Protein AF-A0A7S2SME9-F1 (afdb_monomer)

Structure (mmCIF, N/CA/C/O backbone):
data_AF-A0A7S2SME9-F1
#
_entry.id   AF-A0A7S2SME9-F1
#
loop_
_atom_site.group_PDB
_atom_site.id
_atom_site.type_symbol
_atom_site.label_atom_id
_atom_site.label_alt_id
_atom_site.label_comp_id
_atom_site.label_asym_id
_atom_site.label_entity_id
_atom_site.label_seq_id
_atom_site.pdbx_PDB_ins_code
_atom_site.Cartn_x
_atom_site.Cartn_y
_atom_site.Cartn_z
_atom_site.occupancy
_atom_site.B_iso_or_equiv
_atom_site.auth_seq_id
_atom_site.auth_comp_id
_atom_site.auth_asym_id
_atom_site.auth_atom_id
_atom_site.pdbx_PDB_model_num
ATOM 1 N N . PRO A 1 1 ? -8.818 36.145 42.572 1.00 60.06 1 PRO A N 1
ATOM 2 C CA . PRO A 1 1 ? -9.208 37.009 41.433 1.00 60.06 1 PRO A CA 1
ATOM 3 C C . PRO A 1 1 ? -10.126 36.235 40.491 1.00 60.06 1 PRO A C 1
ATOM 5 O O . PRO A 1 1 ? -9.734 35.206 39.950 1.00 60.06 1 PRO A O 1
ATOM 8 N N . SER A 1 2 ? -11.370 36.688 40.452 1.00 51.72 2 SER A N 1
ATOM 9 C CA . SER A 1 2 ? -12.542 36.055 39.857 1.00 51.72 2 SER A CA 1
ATOM 10 C C . SER A 1 2 ? -12.647 36.289 38.336 1.00 51.72 2 SER A C 1
ATOM 12 O O . SER A 1 2 ? -12.095 37.267 37.843 1.00 51.72 2 SER A O 1
ATOM 14 N N . GLU A 1 3 ? -13.345 35.354 37.671 1.00 61.12 3 GLU A N 1
ATOM 15 C CA . GLU A 1 3 ? -14.032 35.290 36.346 1.00 61.12 3 GLU A CA 1
ATOM 16 C C . GLU A 1 3 ? -14.297 36.601 35.553 1.00 61.12 3 GLU A C 1
ATOM 18 O O . GLU A 1 3 ? -14.315 37.654 36.189 1.00 61.12 3 GLU A O 1
ATOM 23 N N . PRO A 1 4 ? -14.578 36.605 34.209 1.00 70.94 4 PRO A N 1
ATOM 24 C CA . PRO A 1 4 ? -15.478 35.689 33.452 1.00 70.94 4 PRO A CA 1
ATOM 25 C C . PRO A 1 4 ? -15.004 35.252 32.035 1.00 70.94 4 PRO A C 1
ATOM 27 O O . PRO A 1 4 ? -14.120 35.847 31.433 1.00 70.94 4 PRO A O 1
ATOM 30 N N . SER A 1 5 ? -15.436 34.095 31.515 1.00 64.50 5 SER A N 1
ATOM 31 C CA . SER A 1 5 ? -16.689 33.825 30.770 1.00 64.50 5 SER A CA 1
ATOM 32 C C . SER A 1 5 ? -16.914 34.714 29.539 1.00 64.50 5 SER A C 1
ATOM 34 O O . SER A 1 5 ? -17.205 35.901 29.656 1.00 64.50 5 SER A O 1
ATOM 36 N N . SER A 1 6 ? -16.842 34.109 28.348 1.00 68.12 6 SER A N 1
ATOM 37 C CA . SER A 1 6 ? -17.575 34.546 27.153 1.00 68.12 6 SER A CA 1
ATOM 38 C C . SER A 1 6 ? -17.711 33.388 26.164 1.00 68.12 6 SER A C 1
ATOM 40 O O . SER A 1 6 ? -16.749 32.943 25.541 1.00 68.12 6 SER A O 1
ATOM 42 N N . ALA A 1 7 ? -18.943 32.899 26.062 1.00 63.81 7 ALA A N 1
ATOM 43 C CA . ALA A 1 7 ? -19.436 32.032 25.008 1.00 63.81 7 ALA A CA 1
ATOM 44 C C . ALA A 1 7 ? -19.847 32.875 23.792 1.00 63.81 7 ALA A C 1
ATOM 46 O O . ALA A 1 7 ? -20.418 33.950 23.963 1.00 63.81 7 ALA A O 1
ATOM 47 N N . ALA A 1 8 ? -19.658 32.356 22.579 1.00 67.69 8 ALA A N 1
ATOM 48 C CA . ALA A 1 8 ? -20.476 32.744 21.434 1.00 67.69 8 ALA A CA 1
ATOM 49 C C . ALA A 1 8 ? -20.526 31.607 20.407 1.00 67.69 8 ALA A C 1
ATOM 51 O O . ALA A 1 8 ? -19.587 31.345 19.661 1.00 67.69 8 ALA A O 1
ATOM 52 N N . THR A 1 9 ? -21.669 30.932 20.422 1.00 55.66 9 THR A N 1
ATOM 53 C CA . THR A 1 9 ? -22.196 30.037 19.396 1.00 55.66 9 THR A CA 1
ATOM 54 C C . THR A 1 9 ? -22.619 30.850 18.176 1.00 55.66 9 THR A C 1
ATOM 56 O O . THR A 1 9 ? -23.430 31.761 18.319 1.00 55.66 9 THR A O 1
ATOM 59 N N . THR A 1 10 ? -22.213 30.447 16.972 1.00 66.94 10 THR A N 1
ATOM 60 C CA . THR A 1 10 ? -22.974 30.747 15.751 1.00 66.94 10 THR A CA 1
ATOM 61 C C . THR A 1 10 ? -23.110 29.504 14.883 1.00 66.94 10 THR A C 1
ATOM 63 O O . THR A 1 10 ? -22.157 28.824 14.517 1.00 66.94 10 THR A O 1
ATOM 66 N N . ARG A 1 11 ? -24.380 29.206 14.627 1.00 59.88 11 ARG A N 1
ATOM 67 C CA . ARG A 1 11 ? -24.963 28.091 13.895 1.00 59.88 11 ARG A CA 1
ATOM 68 C C . ARG A 1 11 ? -25.364 28.631 12.525 1.00 59.88 11 ARG A C 1
ATOM 70 O O . ARG A 1 11 ? -26.135 29.582 12.506 1.00 59.88 11 ARG A O 1
ATOM 77 N N . SER A 1 12 ? -24.936 27.993 11.436 1.00 62.09 12 SER A N 1
ATOM 78 C CA . SER A 1 12 ? -25.562 28.147 10.115 1.00 62.09 12 SER A CA 1
ATOM 79 C C . SER A 1 12 ? -25.507 26.829 9.333 1.00 62.09 12 SER A C 1
ATOM 81 O O . SER A 1 12 ? -24.445 26.281 9.067 1.00 62.09 12 SER A O 1
ATOM 83 N N . THR A 1 13 ? -26.700 26.352 8.999 1.00 59.28 13 THR A N 1
ATOM 84 C CA . THR A 1 13 ? -27.101 25.327 8.006 1.00 59.28 13 THR A CA 1
ATOM 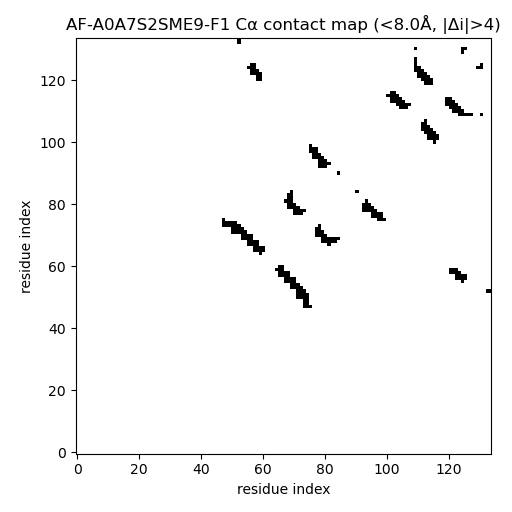85 C C . THR A 1 13 ? -28.087 26.061 7.069 1.00 59.28 13 THR A C 1
ATOM 87 O O . THR A 1 13 ? -28.532 27.138 7.481 1.00 59.28 13 THR A O 1
ATOM 90 N N . PRO A 1 14 ? -28.646 25.491 5.981 1.00 69.62 14 PRO A N 1
ATOM 91 C CA . PRO A 1 14 ? -28.229 24.458 5.009 1.00 69.62 14 PRO A CA 1
ATOM 92 C C . PRO A 1 14 ? -28.417 24.947 3.533 1.00 69.62 14 PRO A C 1
ATOM 94 O O . PRO A 1 14 ? -28.972 26.015 3.332 1.00 69.62 14 PRO A O 1
ATOM 97 N N . GLU A 1 15 ? -28.034 24.166 2.510 1.00 67.94 15 GLU A N 1
ATOM 98 C CA . GLU A 1 15 ? -28.672 24.124 1.158 1.00 67.94 15 GLU A CA 1
ATOM 99 C C . GLU A 1 15 ? -27.994 23.005 0.334 1.00 67.94 15 GLU A C 1
ATOM 101 O O . GLU A 1 15 ? -26.791 23.038 0.102 1.00 67.94 15 GLU A O 1
ATOM 106 N N . GLU A 1 16 ? -28.589 21.816 0.209 1.00 60.19 16 GLU A N 1
ATOM 107 C CA . GLU A 1 16 ? -29.410 21.351 -0.930 1.00 60.19 16 GLU A CA 1
ATOM 108 C C . GLU A 1 16 ? -28.865 21.692 -2.331 1.00 60.19 16 GLU A C 1
ATOM 110 O O . GLU A 1 16 ? -29.178 22.731 -2.894 1.00 60.19 16 GLU A O 1
ATOM 115 N N . ASP A 1 17 ? -28.158 20.739 -2.953 1.00 63.53 17 ASP A N 1
ATOM 116 C CA . ASP A 1 17 ? -28.140 20.608 -4.415 1.00 63.53 17 ASP A CA 1
ATOM 117 C C . ASP A 1 17 ? -28.357 19.138 -4.816 1.00 63.53 17 ASP A C 1
ATOM 119 O O . ASP A 1 17 ? -27.531 18.253 -4.577 1.00 63.53 17 ASP A O 1
ATOM 123 N N . LYS A 1 18 ? -29.536 18.864 -5.384 1.00 67.06 18 LYS A N 1
ATOM 124 C CA . LYS A 1 18 ? -29.947 17.562 -5.925 1.00 67.06 18 LYS A CA 1
ATOM 125 C C . LYS A 1 18 ? -29.614 17.519 -7.417 1.00 67.06 18 LYS A C 1
ATOM 127 O O . LYS A 1 18 ? -30.484 17.653 -8.276 1.00 67.06 18 LYS A O 1
ATOM 132 N N . GLY A 1 19 ? -28.347 17.262 -7.726 1.00 64.50 19 GLY A N 1
ATOM 133 C CA . GLY A 1 19 ? -27.871 16.989 -9.081 1.00 64.50 19 GLY A CA 1
ATOM 134 C C . GLY A 1 19 ? -28.211 15.572 -9.558 1.00 64.50 19 GLY A C 1
ATOM 135 O O . GLY A 1 19 ? -27.406 14.650 -9.448 1.00 64.50 19 GLY A O 1
ATOM 136 N N . MET A 1 20 ? -29.404 15.405 -10.128 1.00 54.38 20 MET A N 1
ATOM 137 C CA . MET A 1 20 ? -29.866 14.209 -10.840 1.00 54.38 20 MET A CA 1
ATOM 138 C C . MET A 1 20 ? -28.991 13.937 -12.083 1.00 54.38 20 MET A C 1
ATOM 140 O O . MET A 1 20 ? -29.133 14.608 -13.105 1.00 54.38 20 MET A O 1
ATOM 144 N N . ARG A 1 21 ? -28.108 12.929 -12.044 1.00 66.56 21 ARG A N 1
ATOM 145 C CA . ARG A 1 21 ? -27.389 12.443 -13.237 1.00 66.56 21 ARG A CA 1
ATOM 146 C C . ARG A 1 21 ? -27.866 11.050 -13.634 1.00 66.56 21 ARG A C 1
ATOM 148 O O . ARG A 1 21 ? -27.717 10.076 -12.906 1.00 66.56 21 ARG A O 1
ATOM 155 N N . ARG A 1 22 ? -28.466 11.009 -14.824 1.00 59.34 22 ARG A N 1
ATOM 156 C CA . ARG A 1 22 ? -28.976 9.838 -15.539 1.00 59.34 22 ARG A CA 1
ATOM 157 C C . ARG A 1 22 ? -27.856 8.817 -15.748 1.00 59.34 22 ARG A C 1
ATOM 159 O O . ARG A 1 22 ? -26.865 9.122 -16.406 1.00 59.34 22 ARG A O 1
ATOM 166 N N . THR A 1 23 ? -28.025 7.608 -15.227 1.00 56.53 23 THR A N 1
ATOM 167 C CA . THR A 1 23 ? -27.173 6.468 -15.562 1.00 56.53 23 THR A CA 1
ATOM 168 C C . THR A 1 23 ? -27.704 5.805 -16.830 1.00 56.53 23 THR A C 1
ATOM 170 O O . THR A 1 23 ? -28.778 5.209 -16.858 1.00 56.53 23 THR A O 1
ATOM 173 N N . SER A 1 24 ? -26.948 5.939 -17.915 1.00 48.38 24 SER A N 1
ATOM 174 C CA . SER A 1 24 ? -27.185 5.220 -19.164 1.00 48.38 24 SER A CA 1
ATOM 175 C C . SER A 1 24 ? -26.740 3.768 -18.992 1.00 48.38 24 SER A C 1
ATOM 177 O O . SER A 1 24 ? -25.555 3.455 -19.076 1.00 48.38 24 SER A O 1
ATOM 179 N N . SER A 1 25 ? -27.684 2.869 -18.724 1.00 45.69 25 SER A N 1
ATOM 180 C CA . SER A 1 25 ? -27.435 1.427 -18.701 1.00 45.69 25 SER A CA 1
ATOM 181 C C . SER A 1 25 ? -27.322 0.900 -20.133 1.00 45.69 25 SER A C 1
ATOM 183 O O . SER A 1 25 ? -28.320 0.592 -20.780 1.00 45.69 25 SER A O 1
ATOM 185 N N . VAL A 1 26 ? -26.096 0.802 -20.647 1.00 50.94 26 VAL A N 1
ATOM 186 C CA . VAL A 1 26 ? -25.815 0.116 -21.914 1.00 50.94 26 VAL A CA 1
ATOM 187 C C . VAL A 1 26 ? -25.781 -1.387 -21.641 1.00 50.94 26 VAL A C 1
ATOM 189 O O . VAL A 1 26 ? -24.804 -1.926 -21.127 1.00 50.94 26 VAL A O 1
ATOM 192 N N . VAL A 1 27 ? -26.878 -2.072 -21.963 1.00 50.34 27 VAL A N 1
ATOM 193 C CA . VAL A 1 27 ? -26.964 -3.535 -21.909 1.00 50.34 27 VAL A CA 1
ATOM 194 C C . VAL A 1 27 ? -26.320 -4.102 -23.174 1.00 50.34 27 VAL A C 1
ATOM 196 O O . VAL A 1 27 ? -26.969 -4.249 -24.209 1.00 50.34 27 VAL A O 1
ATOM 199 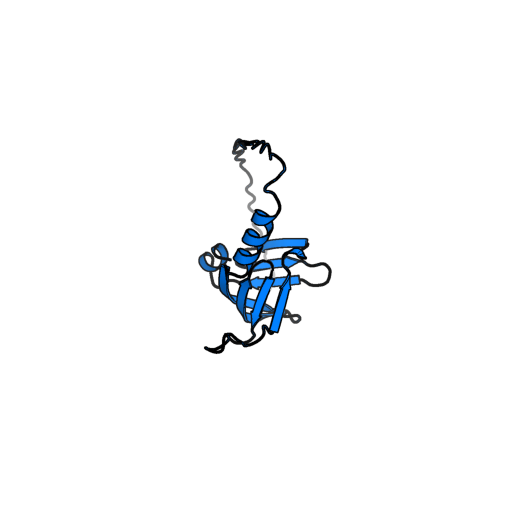N N . LEU A 1 28 ? -25.029 -4.427 -23.096 1.00 49.41 28 LEU A N 1
ATOM 200 C CA . LEU A 1 28 ? -24.347 -5.211 -24.124 1.00 49.41 28 LEU A CA 1
ATOM 201 C C . LEU A 1 28 ? -24.764 -6.680 -23.982 1.00 49.41 28 LEU A C 1
ATOM 203 O O . LEU A 1 28 ? -24.238 -7.418 -23.153 1.00 49.41 28 LEU A O 1
ATOM 207 N N . LYS A 1 29 ? -25.732 -7.107 -24.795 1.00 47.22 29 LYS A N 1
ATOM 208 C CA . LYS A 1 29 ? -26.036 -8.529 -24.995 1.00 47.22 29 LYS A CA 1
ATOM 209 C C . LYS A 1 29 ? -24.998 -9.106 -25.957 1.00 47.22 29 LYS A C 1
ATOM 211 O O . LYS A 1 29 ? -25.143 -8.983 -27.169 1.00 47.22 29 LYS A O 1
ATOM 216 N N . SER A 1 30 ? -23.940 -9.707 -25.424 1.00 46.75 30 SER A N 1
ATOM 217 C CA . SER A 1 30 ? -22.986 -10.484 -26.215 1.00 46.75 30 SER A CA 1
ATOM 218 C C . SER A 1 30 ? -23.512 -11.907 -26.414 1.00 46.75 30 SER A C 1
ATOM 220 O O . SER A 1 30 ? -23.447 -12.766 -25.538 1.00 46.75 30 SER A O 1
ATOM 222 N N . THR A 1 31 ? -24.061 -12.158 -27.601 1.00 50.47 31 THR A N 1
ATOM 223 C CA . THR A 1 31 ? -24.391 -13.499 -28.088 1.00 50.47 31 THR A CA 1
ATOM 224 C C . THR A 1 31 ? -23.090 -14.219 -28.449 1.00 50.47 31 THR A C 1
ATOM 226 O O . THR A 1 31 ? -22.502 -13.967 -29.498 1.00 50.47 31 THR A O 1
ATOM 229 N N . LEU A 1 32 ? -22.598 -15.085 -27.559 1.00 54.31 32 LEU A N 1
ATOM 230 C CA . LEU A 1 32 ? -21.398 -15.890 -27.796 1.00 54.31 32 LEU A CA 1
ATOM 231 C C . LEU A 1 32 ? -21.770 -17.248 -28.398 1.00 54.31 32 LEU A C 1
ATOM 233 O O . LEU A 1 32 ? -22.219 -18.159 -27.702 1.00 54.31 32 LEU A O 1
ATOM 237 N N . ASN A 1 33 ? -21.522 -17.376 -29.703 1.00 54.31 33 ASN A N 1
ATOM 238 C CA . ASN A 1 33 ? -21.513 -18.650 -30.411 1.00 54.31 33 ASN A CA 1
ATOM 239 C C . ASN A 1 33 ? -20.379 -19.544 -29.888 1.00 54.31 33 ASN A C 1
ATOM 241 O O . ASN A 1 33 ? -19.206 -19.169 -29.813 1.00 54.31 33 ASN A O 1
ATOM 245 N N . SER A 1 34 ? -20.763 -20.756 -29.512 1.00 53.47 34 SER A N 1
ATOM 246 C CA . SER A 1 34 ? -19.968 -21.734 -28.784 1.00 53.47 34 SER A CA 1
ATOM 247 C C . SER A 1 34 ? -19.081 -22.535 -29.744 1.00 53.47 34 SER A C 1
ATOM 249 O O . SER A 1 34 ? -19.557 -23.494 -30.343 1.00 53.47 34 SER A O 1
ATOM 251 N N . LYS A 1 35 ? -17.804 -22.146 -29.908 1.00 53.50 35 LYS A N 1
ATOM 252 C CA . LYS A 1 35 ? -16.699 -23.073 -30.280 1.00 53.50 35 LYS A CA 1
ATOM 253 C C . LYS A 1 35 ? -15.275 -22.486 -30.280 1.00 53.50 35 LYS A C 1
ATOM 255 O O . LYS A 1 35 ? -14.331 -23.258 -30.373 1.00 53.50 35 LYS A O 1
ATOM 260 N N . ALA A 1 36 ? -15.095 -21.174 -30.093 1.00 53.41 36 ALA A N 1
ATOM 261 C CA . ALA A 1 36 ? -13.775 -20.514 -30.005 1.00 53.41 36 ALA A CA 1
ATOM 262 C C . ALA A 1 36 ? -13.359 -20.111 -28.564 1.00 53.41 36 ALA A C 1
ATOM 264 O O . ALA A 1 36 ? -12.508 -19.248 -28.366 1.00 53.41 36 ALA A O 1
ATOM 265 N N . GLY A 1 37 ? -13.994 -20.694 -27.539 1.00 50.12 37 GLY A N 1
ATOM 266 C CA . GLY A 1 37 ? -13.956 -20.197 -26.153 1.00 50.12 37 GLY A CA 1
ATOM 267 C C . GLY A 1 37 ? -12.727 -20.559 -25.311 1.00 50.12 37 GLY A C 1
ATOM 268 O O . GLY A 1 37 ? -12.590 -20.032 -24.209 1.00 50.12 37 GLY A O 1
ATOM 269 N N . THR A 1 38 ? -11.837 -21.433 -25.786 1.00 53.66 38 THR A N 1
ATOM 270 C CA . THR A 1 38 ? -10.726 -21.939 -24.957 1.00 53.66 38 THR A CA 1
ATOM 271 C C . THR A 1 38 ? -9.427 -21.150 -25.150 1.00 53.66 38 THR A C 1
ATOM 273 O O . THR A 1 38 ? -8.742 -20.876 -24.171 1.00 53.66 38 THR A O 1
ATOM 276 N N . ALA A 1 39 ? -9.123 -20.686 -26.368 1.00 53.66 39 ALA A N 1
ATOM 277 C CA . ALA A 1 39 ? -7.862 -19.987 -26.663 1.00 53.66 39 ALA A CA 1
ATOM 278 C C . ALA A 1 39 ? -7.825 -18.523 -26.172 1.00 53.66 39 ALA A C 1
ATOM 280 O O . ALA A 1 39 ? -6.762 -18.000 -25.847 1.00 53.66 39 ALA A O 1
ATOM 281 N N . LEU A 1 40 ? -8.979 -17.853 -26.056 1.00 54.09 40 LEU A N 1
ATOM 282 C CA . LEU A 1 40 ? -9.043 -16.475 -25.546 1.00 54.09 40 LEU A CA 1
ATOM 283 C C . LEU A 1 40 ? -8.849 -16.375 -24.028 1.00 54.09 40 LEU A C 1
ATOM 285 O O . LEU A 1 40 ? -8.490 -15.308 -23.536 1.00 54.09 40 LEU A O 1
ATOM 289 N N . ARG A 1 41 ? -9.060 -17.463 -23.274 1.00 51.28 41 ARG A N 1
ATOM 290 C CA . ARG A 1 41 ? -8.845 -17.441 -21.822 1.00 51.28 41 ARG A CA 1
ATOM 291 C C . ARG A 1 41 ? -7.364 -17.372 -21.469 1.00 51.28 41 ARG A C 1
ATOM 293 O O . ARG A 1 41 ? -7.010 -16.569 -20.616 1.00 51.28 41 ARG A O 1
ATOM 300 N N . GLU A 1 42 ? -6.499 -18.131 -22.136 1.00 54.91 42 GLU A N 1
ATOM 301 C CA . GLU A 1 42 ? -5.064 -18.151 -21.806 1.00 54.91 42 GLU A CA 1
ATOM 302 C C . GLU A 1 42 ? -4.348 -16.836 -22.143 1.00 54.91 42 GLU A C 1
ATOM 304 O O . GLU A 1 42 ? -3.447 -16.424 -21.411 1.00 54.91 42 GLU A O 1
ATOM 309 N N . ASN A 1 43 ? -4.787 -16.116 -23.179 1.00 50.31 43 ASN A N 1
ATOM 310 C CA . ASN A 1 43 ? -4.131 -14.867 -23.574 1.00 50.31 43 ASN A CA 1
ATOM 311 C C . ASN A 1 43 ? -4.430 -13.690 -22.622 1.00 50.31 43 ASN A C 1
ATOM 313 O O . ASN A 1 43 ? -3.649 -12.747 -22.537 1.00 50.31 43 ASN A O 1
ATOM 317 N N . ILE A 1 44 ? -5.521 -13.762 -21.851 1.00 57.28 44 ILE A N 1
ATOM 318 C CA . ILE A 1 44 ? -5.845 -12.767 -20.813 1.00 57.28 44 ILE A CA 1
ATOM 319 C C . ILE A 1 44 ? -4.979 -12.984 -19.560 1.00 57.28 44 ILE A C 1
ATOM 321 O O . ILE A 1 44 ? -4.623 -12.018 -18.890 1.00 57.28 44 ILE A O 1
ATOM 325 N N . PHE A 1 45 ? -4.580 -14.228 -19.268 1.00 52.38 45 PHE A N 1
ATOM 326 C CA . PHE A 1 45 ? -3.747 -14.545 -18.101 1.00 52.38 45 PHE A CA 1
ATOM 327 C C . PHE A 1 45 ? -2.264 -14.193 -18.282 1.00 52.38 45 PHE A C 1
ATOM 329 O O . PHE A 1 45 ? -1.593 -13.921 -17.296 1.00 52.38 45 PHE A O 1
ATOM 336 N N . ARG A 1 46 ? -1.733 -14.129 -19.511 1.00 52.56 46 ARG A N 1
ATOM 337 C CA . ARG A 1 46 ? -0.347 -13.659 -19.720 1.00 52.56 46 ARG A CA 1
ATOM 338 C C . ARG A 1 46 ? -0.193 -12.142 -19.584 1.00 52.56 46 ARG A C 1
ATOM 340 O O . ARG A 1 46 ? 0.884 -11.670 -19.243 1.00 52.56 46 ARG A O 1
ATOM 347 N N . ALA A 1 47 ? -1.261 -11.375 -19.804 1.00 55.12 47 ALA A N 1
ATOM 348 C CA . ALA A 1 47 ? -1.232 -9.922 -19.644 1.00 55.12 47 ALA A CA 1
ATOM 349 C C . ALA A 1 47 ? -1.253 -9.465 -18.169 1.00 55.12 47 ALA A C 1
ATOM 351 O O . ALA A 1 47 ? -0.927 -8.313 -17.893 1.00 55.12 47 ALA A O 1
ATOM 352 N N . SER A 1 48 ? -1.620 -10.333 -17.214 1.00 56.69 48 SER A N 1
ATOM 353 C CA . SER A 1 48 ? -1.699 -9.957 -15.792 1.00 56.69 48 SER A CA 1
ATOM 354 C C . SER A 1 48 ? -0.351 -9.879 -15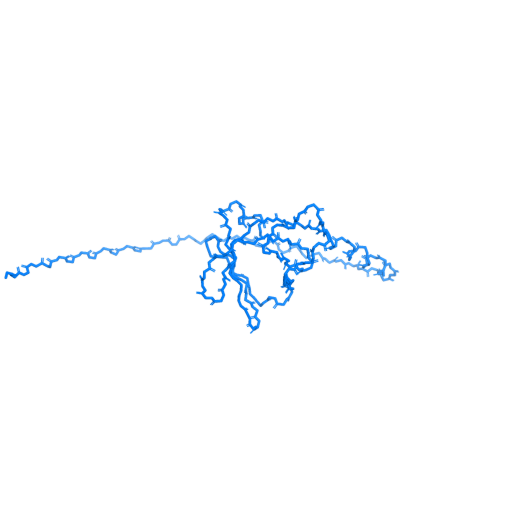.070 1.00 56.69 48 SER A C 1
ATOM 356 O O . SER A 1 48 ? -0.292 -9.268 -14.007 1.00 56.69 48 SER A O 1
ATOM 358 N N . ASP A 1 49 ? 0.724 -10.423 -15.647 1.00 61.62 49 ASP A N 1
ATOM 359 C CA . ASP A 1 49 ? 2.067 -10.353 -15.048 1.00 61.62 49 ASP A CA 1
ATOM 360 C C . ASP A 1 49 ? 2.778 -9.013 -15.292 1.00 61.62 49 ASP A C 1
ATOM 362 O O . ASP A 1 49 ? 3.853 -8.767 -14.742 1.00 61.62 49 ASP A O 1
ATOM 366 N N . GLN A 1 50 ? 2.182 -8.107 -16.076 1.00 70.19 50 GLN A N 1
ATOM 367 C CA . GLN A 1 50 ? 2.746 -6.775 -16.255 1.00 70.19 50 GLN A CA 1
ATOM 368 C C . GLN A 1 50 ? 2.585 -5.948 -14.975 1.00 70.19 50 GLN A C 1
ATOM 370 O O . GLN A 1 50 ? 1.476 -5.747 -14.463 1.00 70.19 50 GLN A O 1
ATOM 375 N N . VAL A 1 51 ? 3.714 -5.440 -14.468 1.00 73.81 51 VAL A N 1
ATOM 376 C CA . VAL A 1 51 ? 3.732 -4.391 -13.443 1.00 73.81 51 VAL A CA 1
ATOM 377 C C . VAL A 1 51 ? 2.884 -3.238 -13.950 1.00 73.81 51 VAL A C 1
ATOM 379 O O . VAL A 1 51 ? 3.199 -2.629 -14.967 1.00 73.81 51 VAL A O 1
ATOM 382 N N . THR A 1 52 ? 1.785 -2.965 -13.253 1.00 86.88 52 THR A N 1
ATOM 383 C CA . THR A 1 52 ? 0.871 -1.895 -13.652 1.00 86.88 52 THR A CA 1
ATOM 384 C C . THR A 1 52 ? 1.369 -0.563 -13.108 1.00 86.88 52 THR A C 1
ATOM 386 O O . THR A 1 52 ? 1.425 0.420 -13.837 1.00 86.88 52 THR A O 1
ATOM 389 N N . ILE A 1 53 ? 1.731 -0.537 -11.822 1.00 95.06 53 ILE A N 1
ATOM 390 C CA . ILE A 1 53 ? 2.137 0.664 -11.084 1.00 95.06 53 ILE A CA 1
ATOM 391 C C . ILE A 1 53 ? 3.224 0.265 -10.081 1.00 95.06 53 ILE A C 1
ATOM 393 O O . ILE A 1 53 ? 3.164 -0.815 -9.487 1.00 95.06 53 ILE A O 1
ATOM 397 N N . SER A 1 54 ? 4.209 1.133 -9.864 1.00 95.12 54 SER A N 1
ATOM 398 C CA . SER A 1 54 ? 5.206 0.984 -8.803 1.00 95.12 54 SER A CA 1
ATOM 399 C C . SER A 1 54 ? 5.592 2.337 -8.224 1.00 95.12 54 SER A C 1
ATOM 401 O O . SER A 1 54 ? 5.625 3.324 -8.955 1.00 95.12 54 SER A O 1
ATOM 403 N N . GLY A 1 55 ? 5.930 2.384 -6.940 1.00 95.69 55 GLY A N 1
ATOM 404 C CA . GLY A 1 55 ? 6.319 3.626 -6.280 1.00 95.69 55 GLY A CA 1
ATOM 405 C C . GLY A 1 55 ? 6.482 3.483 -4.772 1.00 95.69 55 GLY A C 1
ATOM 406 O O . GLY A 1 55 ? 6.180 2.442 -4.188 1.00 95.69 55 GLY A O 1
ATOM 407 N N . VAL A 1 56 ? 6.968 4.543 -4.130 1.00 96.88 56 VAL A N 1
ATOM 408 C CA . VAL A 1 56 ? 7.107 4.595 -2.670 1.00 96.88 56 VAL A CA 1
ATOM 409 C C . VAL A 1 56 ? 5.774 4.994 -2.042 1.00 96.88 56 VAL A C 1
ATOM 411 O O . VAL A 1 56 ? 5.187 6.002 -2.422 1.00 96.88 56 VAL A O 1
ATOM 414 N N . LEU A 1 57 ? 5.326 4.237 -1.040 1.00 98.19 57 LEU A N 1
ATOM 415 C CA . LEU A 1 57 ? 4.230 4.633 -0.152 1.00 98.19 57 LEU A CA 1
ATOM 416 C C . LEU A 1 57 ? 4.656 4.457 1.307 1.00 98.19 57 LEU A C 1
ATOM 418 O O . LEU A 1 57 ? 5.462 3.591 1.654 1.00 98.19 57 LEU A O 1
ATOM 422 N N . SER A 1 58 ? 4.065 5.251 2.194 1.00 98.44 58 SER A N 1
ATOM 423 C CA . SER A 1 58 ? 4.205 5.070 3.638 1.00 98.44 58 SER A CA 1
ATOM 424 C C . SER A 1 58 ? 3.189 4.042 4.135 1.00 98.44 58 SER A C 1
ATOM 426 O O . SER A 1 58 ? 1.988 4.273 4.073 1.00 98.44 58 SER A O 1
ATOM 428 N N . LYS A 1 59 ? 3.636 2.920 4.697 1.00 98.19 59 LYS A N 1
ATOM 429 C CA . LYS A 1 59 ? 2.768 1.909 5.311 1.00 98.19 59 LYS A CA 1
ATOM 430 C C . LYS A 1 59 ? 2.739 2.055 6.826 1.00 98.19 59 LYS A C 1
ATOM 432 O O . LYS A 1 59 ? 3.787 2.112 7.469 1.00 98.19 59 LYS A O 1
ATOM 437 N N . ARG A 1 60 ? 1.544 2.030 7.418 1.00 98.38 60 ARG A N 1
ATOM 438 C CA . ARG A 1 60 ? 1.395 2.003 8.877 1.00 98.38 60 ARG A CA 1
ATOM 439 C C . ARG A 1 60 ? 1.733 0.615 9.422 1.00 98.38 60 ARG A C 1
ATOM 441 O O . ARG A 1 60 ? 1.221 -0.402 8.945 1.00 98.38 60 ARG A O 1
ATOM 448 N N . ASN A 1 61 ? 2.625 0.551 10.403 1.00 97.19 61 ASN A N 1
ATOM 449 C CA . ASN A 1 61 ? 2.988 -0.690 11.081 1.00 97.19 61 ASN A CA 1
ATOM 450 C C . ASN A 1 61 ? 2.021 -1.001 12.244 1.00 97.19 61 ASN A C 1
ATOM 452 O O . ASN A 1 61 ? 1.091 -0.247 12.527 1.00 97.19 61 ASN A O 1
ATOM 456 N N . ARG A 1 62 ? 2.241 -2.128 12.936 1.00 95.19 62 ARG A N 1
ATOM 457 C CA . ARG A 1 62 ? 1.363 -2.579 14.032 1.00 95.19 62 ARG A CA 1
ATOM 458 C C . ARG A 1 62 ? 1.356 -1.629 15.237 1.00 95.19 62 ARG A C 1
ATOM 460 O O . ARG A 1 62 ? 0.332 -1.532 15.899 1.00 95.19 62 ARG A O 1
ATOM 467 N N . ILE A 1 63 ? 2.467 -0.940 15.503 1.00 96.62 63 ILE A N 1
ATOM 468 C CA . ILE A 1 63 ? 2.576 0.046 16.594 1.00 96.62 63 ILE A CA 1
ATOM 469 C C . ILE A 1 63 ? 2.049 1.433 16.189 1.00 96.62 63 ILE A C 1
ATOM 471 O O . ILE A 1 63 ? 2.079 2.362 16.985 1.00 96.62 63 ILE A O 1
ATOM 475 N N . GLY A 1 64 ? 1.560 1.585 14.954 1.00 97.12 64 GLY A N 1
ATOM 476 C CA . GLY A 1 64 ? 0.947 2.812 14.457 1.00 97.12 64 GLY A CA 1
ATOM 477 C C . GLY A 1 64 ? 1.901 3.805 13.791 1.00 97.12 64 GLY A C 1
ATOM 478 O O . GLY A 1 64 ? 1.415 4.834 13.322 1.00 97.12 64 GLY A O 1
ATOM 479 N N . ALA A 1 65 ? 3.200 3.507 13.701 1.00 98.19 65 ALA A N 1
ATOM 480 C CA . ALA A 1 65 ? 4.188 4.341 13.019 1.00 98.19 65 ALA A CA 1
ATOM 481 C C . ALA A 1 65 ? 4.162 4.123 11.497 1.00 98.19 65 ALA A C 1
ATOM 483 O O . ALA A 1 65 ? 3.907 3.015 11.017 1.00 98.19 65 ALA A O 1
ATOM 484 N N . TRP A 1 66 ? 4.442 5.183 10.742 1.00 98.25 66 TRP A N 1
ATOM 485 C CA . TRP A 1 66 ? 4.542 5.145 9.284 1.00 98.25 66 TRP A CA 1
ATOM 486 C C . TRP A 1 66 ? 5.958 4.774 8.855 1.00 98.25 66 TRP A C 1
ATOM 488 O O . TRP A 1 66 ? 6.928 5.298 9.396 1.00 98.25 66 TRP A O 1
ATOM 498 N N . GLN A 1 67 ? 6.075 3.861 7.896 1.00 98.00 67 GLN A N 1
ATOM 499 C CA . GLN A 1 67 ? 7.353 3.422 7.346 1.00 98.00 67 GLN A CA 1
ATOM 500 C C . GLN A 1 67 ? 7.279 3.405 5.826 1.00 98.00 67 GLN A C 1
ATOM 502 O O . GLN A 1 67 ? 6.347 2.834 5.262 1.00 98.00 67 GLN A O 1
ATOM 507 N N . GLU A 1 68 ? 8.264 3.999 5.168 1.00 97.81 68 GLU A N 1
ATOM 508 C CA . GLU A 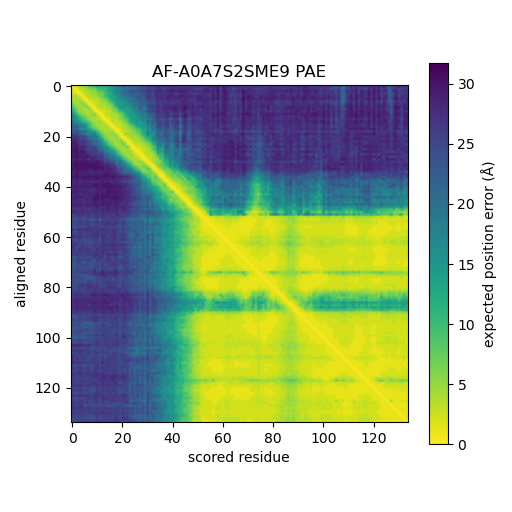1 68 ? 8.353 3.982 3.711 1.00 97.81 68 GLU A CA 1
ATOM 509 C C . GLU A 1 68 ? 8.670 2.579 3.204 1.00 97.81 68 GLU A C 1
ATOM 511 O O . GLU A 1 68 ? 9.493 1.861 3.780 1.00 97.81 68 GLU A O 1
ATOM 516 N N . ARG A 1 69 ? 7.974 2.167 2.149 1.00 97.81 69 ARG A N 1
ATOM 517 C CA . ARG A 1 69 ? 8.165 0.889 1.469 1.00 97.81 69 ARG A CA 1
ATOM 518 C C . ARG A 1 69 ? 8.028 1.112 -0.029 1.00 97.81 69 ARG A C 1
ATOM 520 O O . ARG A 1 69 ? 7.220 1.935 -0.462 1.00 97.81 69 ARG A O 1
ATOM 527 N N . TRP A 1 70 ? 8.808 0.372 -0.808 1.00 96.81 70 TRP A N 1
ATOM 528 C CA . TRP A 1 70 ? 8.623 0.321 -2.252 1.00 96.81 70 TRP A CA 1
ATOM 529 C C . TRP A 1 70 ? 7.484 -0.646 -2.548 1.00 96.81 70 TRP A C 1
ATOM 531 O O . TRP A 1 70 ? 7.556 -1.800 -2.135 1.00 96.81 70 TRP A O 1
ATOM 541 N N . PHE A 1 71 ? 6.434 -0.180 -3.213 1.00 97.12 71 PHE A N 1
ATOM 542 C CA . PHE A 1 71 ? 5.284 -0.985 -3.602 1.00 97.12 71 PHE A CA 1
ATOM 543 C C . PHE A 1 71 ? 5.285 -1.223 -5.105 1.00 97.12 71 PHE A C 1
ATOM 545 O O . PHE A 1 71 ? 5.625 -0.338 -5.890 1.00 97.12 71 PHE A O 1
ATOM 552 N N . VAL A 1 72 ? 4.843 -2.411 -5.505 1.00 95.44 72 VAL A N 1
ATOM 553 C CA . VAL A 1 72 ? 4.622 -2.776 -6.904 1.00 95.44 72 VAL A CA 1
ATOM 554 C C . VAL A 1 72 ? 3.277 -3.483 -7.013 1.00 95.44 72 VAL A C 1
ATOM 556 O O . VAL A 1 72 ? 3.032 -4.494 -6.353 1.00 95.44 72 VAL A O 1
ATOM 559 N N . LEU A 1 73 ? 2.400 -2.961 -7.864 1.00 95.69 73 LEU A N 1
ATOM 560 C CA . LEU A 1 73 ? 1.128 -3.576 -8.208 1.00 95.69 73 LEU A CA 1
ATOM 561 C C . LEU A 1 73 ? 1.310 -4.495 -9.423 1.00 95.69 73 LEU A C 1
ATOM 563 O O . LEU A 1 73 ? 1.464 -4.028 -10.554 1.00 95.69 73 LEU A O 1
ATOM 567 N N . ARG A 1 74 ? 1.257 -5.809 -9.186 1.00 93.25 74 ARG A N 1
ATOM 568 C CA . ARG A 1 74 ? 1.224 -6.867 -10.211 1.00 93.25 74 ARG A CA 1
ATOM 569 C C . ARG A 1 74 ? -0.071 -7.641 -10.044 1.00 93.25 74 ARG A C 1
ATOM 571 O O . ARG A 1 74 ? -0.156 -8.511 -9.181 1.00 93.25 74 ARG A O 1
ATOM 578 N N . ARG A 1 75 ? -1.116 -7.276 -10.791 1.00 88.62 75 ARG A N 1
ATOM 579 C CA . ARG A 1 75 ? -2.479 -7.784 -10.556 1.00 88.62 75 ARG A CA 1
ATOM 580 C C . ARG A 1 75 ? -2.495 -9.324 -10.511 1.00 88.62 75 ARG A C 1
ATOM 582 O O . ARG A 1 75 ? -2.000 -9.951 -11.438 1.00 88.62 75 ARG A O 1
ATOM 589 N N . PRO A 1 76 ? -3.098 -9.954 -9.484 1.00 92.69 76 PRO A N 1
ATOM 590 C CA . PRO A 1 76 ? -3.940 -9.376 -8.426 1.00 92.69 76 PRO A CA 1
ATOM 591 C C . PRO A 1 76 ? -3.197 -8.971 -7.138 1.00 92.69 76 PRO A C 1
ATOM 593 O O . PRO A 1 76 ? -3.837 -8.682 -6.127 1.00 92.69 76 PRO A O 1
ATOM 596 N N . TYR A 1 77 ? -1.870 -8.991 -7.137 1.00 96.19 77 TYR A N 1
ATOM 597 C CA . TYR A 1 77 ? -1.048 -8.803 -5.953 1.00 96.19 77 TYR A CA 1
ATOM 598 C C . TYR A 1 77 ? -0.497 -7.381 -5.828 1.00 96.19 77 TYR A C 1
ATOM 600 O O . TYR A 1 77 ? -0.011 -6.779 -6.785 1.00 96.19 77 TYR A O 1
ATOM 608 N N . LEU A 1 78 ? -0.518 -6.869 -4.603 1.00 97.25 78 LEU A N 1
ATOM 609 C CA . LEU A 1 78 ? 0.249 -5.705 -4.187 1.00 97.25 78 LEU A CA 1
ATOM 610 C C . LEU A 1 78 ? 1.466 -6.195 -3.399 1.00 97.25 78 LEU A C 1
ATOM 612 O O . LEU A 1 78 ? 1.337 -6.728 -2.295 1.00 97.25 78 LEU A O 1
ATOM 616 N N . LEU A 1 79 ? 2.639 -6.057 -4.001 1.00 96.31 79 LEU A N 1
ATOM 617 C CA . LEU A 1 79 ? 3.921 -6.485 -3.456 1.00 96.31 79 LEU A CA 1
ATOM 618 C C . LEU A 1 79 ? 4.607 -5.296 -2.786 1.00 96.31 79 LEU A C 1
ATOM 620 O O . LEU A 1 79 ? 4.444 -4.165 -3.251 1.00 96.31 79 LEU A O 1
ATOM 624 N N . TYR A 1 80 ? 5.382 -5.529 -1.727 1.00 97.06 80 TYR A N 1
ATOM 625 C CA . TYR A 1 80 ? 6.271 -4.491 -1.209 1.00 97.06 80 TYR A CA 1
ATOM 626 C C . TYR A 1 80 ? 7.593 -5.018 -0.658 1.00 97.06 80 TYR A C 1
ATOM 628 O O . TYR A 1 80 ? 7.677 -6.158 -0.200 1.00 97.06 80 TYR A O 1
ATOM 636 N N . TRP A 1 81 ? 8.584 -4.125 -0.636 1.00 96.50 81 TRP A N 1
ATOM 637 C CA . TRP A 1 81 ? 9.9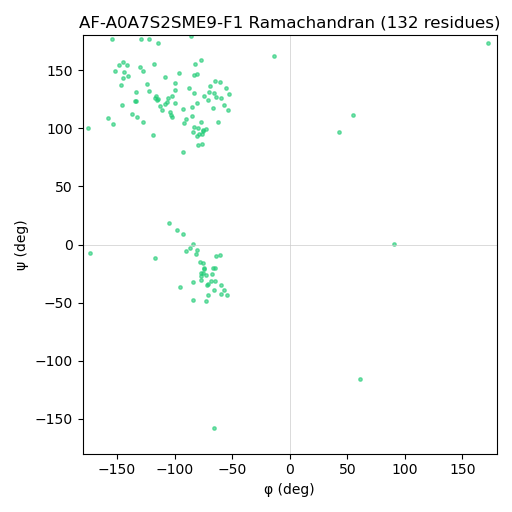29 -4.338 -0.107 1.00 96.50 81 TRP A CA 1
ATOM 638 C C . TRP A 1 81 ? 10.292 -3.236 0.897 1.00 96.50 81 TRP A C 1
ATOM 640 O O . TRP A 1 81 ? 9.830 -2.091 0.814 1.00 96.50 81 TRP A O 1
ATOM 650 N N . THR A 1 82 ? 11.122 -3.588 1.876 1.00 94.50 82 THR A N 1
ATOM 651 C CA . THR A 1 82 ? 11.627 -2.696 2.926 1.00 94.50 82 THR A CA 1
ATOM 652 C C . THR A 1 82 ? 12.623 -1.693 2.378 1.00 94.50 82 THR A C 1
ATOM 654 O O . THR A 1 82 ? 12.646 -0.548 2.826 1.00 94.50 82 THR A O 1
ATOM 657 N N . LYS A 1 83 ? 13.405 -2.108 1.387 1.00 88.00 83 LYS A N 1
ATOM 658 C CA . LYS A 1 83 ? 14.256 -1.247 0.572 1.00 88.00 83 LYS A CA 1
ATOM 659 C C . LYS A 1 83 ? 13.779 -1.352 -0.869 1.00 88.00 83 LYS A C 1
ATOM 661 O O . LYS A 1 83 ? 13.139 -2.332 -1.227 1.00 88.00 83 LYS A O 1
ATOM 666 N N . ARG A 1 84 ? 14.045 -0.336 -1.686 1.00 84.00 84 ARG A N 1
ATOM 667 C CA . ARG A 1 84 ? 13.827 -0.472 -3.127 1.00 84.00 84 ARG A CA 1
ATOM 668 C C . ARG A 1 84 ? 14.717 -1.630 -3.608 1.00 84.00 84 ARG A C 1
ATOM 670 O O . ARG A 1 84 ? 15.908 -1.565 -3.292 1.00 84.00 84 ARG A O 1
ATOM 677 N N . PRO A 1 85 ? 14.170 -2.654 -4.290 1.00 79.88 85 PRO A N 1
ATOM 678 C CA . PRO A 1 85 ? 15.009 -3.677 -4.900 1.00 79.88 85 PRO A CA 1
ATOM 679 C C . PRO A 1 85 ? 16.005 -2.958 -5.813 1.00 79.88 85 PRO A C 1
ATOM 681 O O . PRO A 1 85 ? 15.636 -1.976 -6.470 1.00 79.88 85 PRO A O 1
ATOM 684 N N . GLY A 1 86 ? 17.278 -3.341 -5.736 1.00 79.56 86 GLY A N 1
ATOM 685 C CA . GLY A 1 86 ? 18.326 -2.755 -6.570 1.00 79.56 86 GLY A CA 1
ATOM 686 C C . GLY A 1 86 ? 18.123 -3.091 -8.050 1.00 79.56 86 GLY A C 1
ATOM 687 O O . GLY A 1 86 ? 17.029 -3.455 -8.474 1.00 79.56 86 GLY A O 1
ATOM 688 N N . ASP A 1 87 ? 19.199 -3.028 -8.833 1.00 70.44 87 ASP A N 1
ATOM 689 C CA . ASP A 1 87 ? 19.188 -3.553 -10.210 1.00 70.44 87 ASP A CA 1
ATOM 690 C C . ASP A 1 87 ? 18.974 -5.084 -10.251 1.00 70.44 87 ASP A C 1
ATOM 692 O O . ASP A 1 87 ? 18.709 -5.657 -11.306 1.00 70.44 87 ASP A O 1
ATOM 696 N N . ASP A 1 88 ? 19.028 -5.743 -9.090 1.00 70.19 88 ASP A N 1
ATOM 697 C CA . ASP A 1 88 ? 18.670 -7.144 -8.906 1.00 70.19 88 ASP A CA 1
ATOM 698 C C . ASP A 1 88 ? 17.138 -7.294 -8.815 1.00 70.19 88 ASP A C 1
ATOM 700 O O . ASP A 1 88 ? 16.547 -7.334 -7.731 1.00 70.19 88 ASP A O 1
ATOM 704 N N . GLU A 1 89 ? 16.475 -7.395 -9.972 1.00 67.81 89 GLU A N 1
ATOM 705 C CA . GLU A 1 89 ? 15.022 -7.636 -10.083 1.00 67.81 89 GLU A CA 1
ATO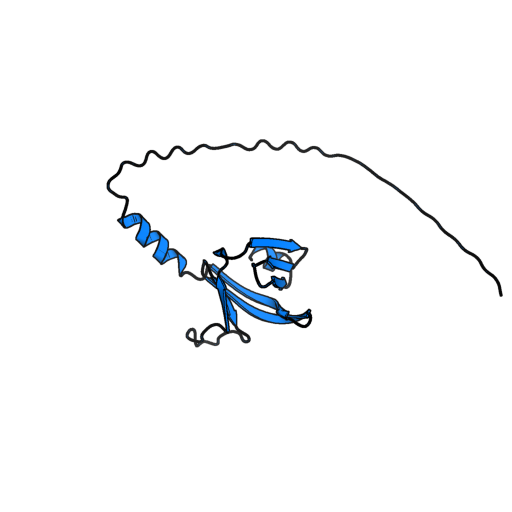M 706 C C . GLU A 1 89 ? 14.556 -8.968 -9.451 1.00 67.81 89 GLU A C 1
ATOM 708 O O . GLU A 1 89 ? 13.352 -9.196 -9.293 1.00 67.81 89 GLU A O 1
ATOM 713 N N . ASP A 1 90 ? 15.499 -9.826 -9.056 1.00 81.88 90 ASP A N 1
ATOM 714 C CA . ASP A 1 90 ? 15.264 -11.146 -8.469 1.00 81.88 90 ASP A CA 1
ATOM 715 C C . ASP A 1 90 ? 15.061 -11.125 -6.941 1.00 81.88 90 ASP A C 1
ATOM 717 O O . ASP A 1 90 ? 14.789 -12.169 -6.336 1.00 81.88 90 ASP A O 1
ATOM 721 N N . GLU A 1 91 ? 15.164 -9.964 -6.279 1.00 89.56 91 GLU A N 1
ATOM 722 C CA . GLU A 1 91 ? 14.895 -9.886 -4.840 1.00 89.56 91 GLU A CA 1
ATOM 723 C C . GLU A 1 91 ? 13.408 -10.161 -4.543 1.00 89.56 91 GLU A C 1
ATOM 725 O O . GLU A 1 91 ? 12.502 -9.415 -4.935 1.00 89.56 91 GLU A O 1
ATOM 730 N N . ALA A 1 92 ? 13.144 -11.239 -3.800 1.00 92.75 92 ALA A N 1
ATOM 731 C CA . ALA A 1 92 ? 11.791 -11.619 -3.415 1.00 92.75 92 ALA A CA 1
ATOM 732 C C . ALA A 1 92 ? 11.117 -10.518 -2.567 1.00 92.75 92 ALA A C 1
ATOM 734 O O . ALA A 1 92 ? 11.755 -9.945 -1.681 1.00 92.75 92 ALA A O 1
ATOM 735 N N . PRO A 1 93 ? 9.819 -10.226 -2.782 1.00 95.56 93 PRO A N 1
ATOM 736 C CA . PRO A 1 93 ? 9.110 -9.240 -1.977 1.00 95.56 93 PRO A CA 1
ATOM 737 C C . PRO A 1 93 ? 9.002 -9.695 -0.524 1.00 95.56 93 PRO A C 1
ATOM 739 O O . PRO A 1 93 ? 8.680 -10.853 -0.253 1.00 95.56 93 PRO A O 1
ATOM 742 N N . ASP A 1 94 ? 9.152 -8.755 0.413 1.00 96.06 94 ASP A N 1
ATOM 743 C CA . ASP A 1 94 ? 8.936 -9.024 1.840 1.00 96.06 94 ASP A CA 1
ATOM 744 C C . ASP A 1 94 ? 7.520 -9.553 2.090 1.00 96.06 94 ASP A C 1
ATOM 746 O O . ASP A 1 94 ? 7.291 -10.411 2.945 1.00 96.06 94 ASP A O 1
ATOM 750 N N . VAL A 1 95 ? 6.539 -8.997 1.370 1.00 97.19 95 VAL A N 1
ATOM 751 C CA . VAL A 1 95 ? 5.136 -9.399 1.463 1.00 97.19 95 VAL A CA 1
ATOM 752 C C . VAL A 1 95 ? 4.444 -9.273 0.111 1.00 97.19 95 VAL A C 1
ATOM 754 O O . VAL A 1 95 ? 4.544 -8.250 -0.565 1.00 97.19 95 VAL A O 1
ATOM 757 N N . ALA A 1 96 ? 3.639 -10.286 -0.209 1.00 96.94 96 ALA A N 1
ATOM 758 C CA . ALA A 1 96 ? 2.658 -10.259 -1.285 1.00 96.94 96 ALA A CA 1
ATOM 759 C C . ALA A 1 96 ? 1.231 -10.195 -0.714 1.00 96.94 96 ALA A C 1
ATOM 761 O O . ALA A 1 96 ? 0.811 -11.072 0.046 1.00 96.94 96 ALA A O 1
ATOM 762 N N . ILE A 1 97 ? 0.475 -9.154 -1.068 1.00 97.12 97 ILE A N 1
ATOM 763 C CA . ILE A 1 97 ? -0.914 -8.955 -0.637 1.00 97.12 97 ILE A CA 1
ATOM 764 C C . ILE A 1 97 ? -1.845 -9.292 -1.802 1.00 97.12 97 ILE A C 1
ATOM 766 O O . ILE A 1 97 ? -1.861 -8.580 -2.798 1.00 97.12 97 ILE A O 1
ATOM 770 N N . ASP A 1 98 ? -2.654 -10.345 -1.680 1.00 96.56 98 ASP A N 1
ATOM 771 C CA . ASP A 1 98 ? -3.680 -10.669 -2.684 1.00 96.56 98 ASP A CA 1
ATOM 772 C C . ASP A 1 98 ? -4.892 -9.742 -2.536 1.00 96.56 98 ASP A C 1
ATOM 774 O O . ASP A 1 98 ? -5.703 -9.912 -1.620 1.00 96.56 98 ASP A O 1
ATOM 778 N N . LEU A 1 99 ? -5.040 -8.777 -3.445 1.00 95.81 99 LEU A N 1
ATOM 779 C CA . LEU A 1 99 ? -6.108 -7.779 -3.385 1.00 95.81 99 LEU A CA 1
ATOM 780 C C . LEU A 1 99 ? -7.503 -8.381 -3.586 1.00 95.81 99 LEU A C 1
ATOM 782 O O . LEU A 1 99 ? -8.477 -7.807 -3.110 1.00 95.81 99 LEU A O 1
ATOM 786 N N . ARG A 1 100 ? -7.630 -9.574 -4.185 1.00 95.56 100 ARG A N 1
ATOM 787 C CA . ARG A 1 100 ? -8.932 -10.263 -4.317 1.00 95.56 100 ARG A CA 1
ATOM 788 C C . ARG A 1 100 ? -9.522 -10.668 -2.969 1.00 95.56 100 ARG A C 1
ATOM 790 O O . ARG A 1 100 ? -10.711 -10.950 -2.874 1.00 95.56 100 ARG A O 1
ATOM 797 N N . ARG A 1 101 ? -8.684 -10.747 -1.931 1.00 96.94 101 ARG A N 1
ATOM 798 C CA . ARG A 1 101 ? -9.096 -11.088 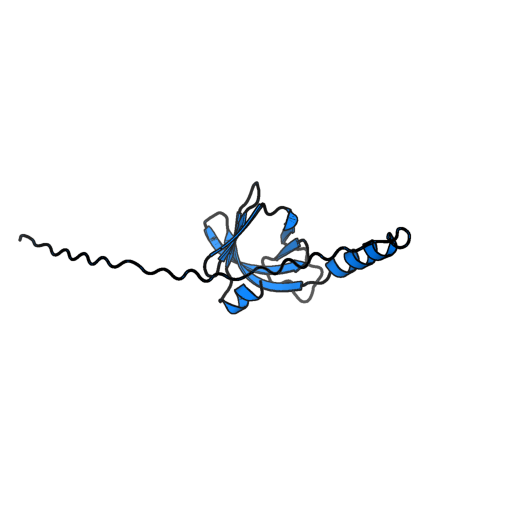-0.563 1.00 96.94 101 ARG A CA 1
ATOM 799 C C . ARG A 1 101 ? -9.478 -9.861 0.263 1.00 96.94 101 ARG A C 1
ATOM 801 O O . ARG A 1 101 ? -9.901 -10.033 1.411 1.00 96.94 101 ARG A O 1
ATOM 808 N N . ALA A 1 102 ? -9.289 -8.653 -0.270 1.00 97.44 102 ALA A N 1
ATOM 809 C CA . ALA A 1 102 ? -9.713 -7.434 0.398 1.00 97.44 102 ALA A CA 1
ATOM 810 C C . ALA A 1 102 ? -11.243 -7.428 0.481 1.00 97.44 102 ALA A C 1
ATOM 812 O O . ALA A 1 102 ? -11.936 -7.699 -0.495 1.00 97.44 102 ALA A O 1
ATOM 813 N N . ARG A 1 103 ? -11.765 -7.167 1.678 1.00 97.88 103 ARG A N 1
ATOM 814 C CA . ARG A 1 103 ? -13.203 -7.012 1.919 1.00 97.88 103 ARG A CA 1
ATOM 815 C C . ARG A 1 103 ? -13.669 -5.599 1.618 1.00 97.88 103 ARG A C 1
ATOM 817 O O . ARG A 1 103 ? -14.817 -5.421 1.239 1.00 97.88 103 ARG A O 1
ATOM 824 N N . ASP A 1 104 ? -12.792 -4.631 1.851 1.00 97.38 104 ASP A N 1
ATOM 825 C CA . ASP A 1 104 ? -13.102 -3.219 1.716 1.00 97.38 104 ASP A CA 1
ATOM 826 C C . ASP A 1 104 ? -11.843 -2.419 1.367 1.00 97.38 104 ASP A C 1
ATOM 828 O O . ASP A 1 104 ? -10.728 -2.789 1.769 1.00 97.38 104 ASP A O 1
ATOM 832 N N . LEU A 1 105 ? -12.049 -1.335 0.626 1.00 97.31 105 LEU A N 1
ATOM 833 C CA . LEU A 1 105 ? -11.045 -0.358 0.224 1.00 97.31 105 LEU A CA 1
ATOM 834 C C . LEU A 1 105 ? -11.662 1.025 0.407 1.00 97.31 105 LEU A C 1
ATOM 836 O O . LEU A 1 105 ? -12.583 1.402 -0.314 1.00 97.31 105 LEU A O 1
ATOM 840 N N . VAL A 1 106 ? -11.125 1.781 1.361 1.00 98.00 106 VAL A N 1
ATOM 841 C CA . VAL A 1 106 ? -11.594 3.132 1.683 1.00 98.00 106 VAL A CA 1
ATOM 842 C C . VAL A 1 106 ? -10.438 4.103 1.527 1.00 98.00 106 VAL A C 1
ATOM 844 O O . VAL A 1 106 ? -9.349 3.857 2.045 1.00 98.00 106 VAL A O 1
ATOM 847 N N . VAL A 1 107 ? -10.673 5.211 0.833 1.00 98.19 107 VAL A N 1
ATOM 848 C CA . VAL A 1 107 ? -9.692 6.287 0.672 1.00 98.19 107 VAL A CA 1
ATOM 849 C C . VAL A 1 107 ? -10.113 7.473 1.536 1.00 98.19 107 VAL A C 1
ATOM 851 O O . VAL A 1 107 ? -11.215 7.993 1.387 1.00 98.19 107 VAL A O 1
ATOM 854 N N . GLU A 1 108 ? -9.237 7.894 2.448 1.00 97.94 108 GLU A N 1
ATOM 855 C CA . GLU A 1 108 ? -9.454 9.006 3.378 1.00 97.94 108 GLU A CA 1
ATOM 856 C C . GLU A 1 108 ? -8.289 9.998 3.276 1.00 97.94 108 GLU A C 1
ATOM 858 O O . GLU A 1 108 ? -7.179 9.743 3.755 1.00 97.94 108 GLU A O 1
ATOM 863 N N . GLY A 1 109 ? -8.520 11.144 2.633 1.00 97.75 109 GLY A N 1
ATOM 864 C CA . GLY A 1 109 ? -7.456 12.112 2.363 1.00 97.75 109 GLY A CA 1
ATOM 865 C C . GLY A 1 109 ? -6.370 11.494 1.479 1.00 97.75 109 GLY A C 1
ATOM 866 O O . GLY A 1 109 ? -6.650 11.130 0.347 1.00 97.75 109 GLY A O 1
ATOM 867 N N . LEU A 1 110 ? -5.148 11.359 2.005 1.00 98.25 110 LEU A N 1
ATOM 868 C CA . LEU A 1 110 ? -4.004 10.736 1.316 1.00 98.25 110 LEU A CA 1
ATOM 869 C C . LEU A 1 110 ? -3.771 9.269 1.714 1.00 98.25 110 LEU A C 1
ATOM 871 O O . LEU A 1 110 ? -2.693 8.729 1.460 1.00 98.25 110 LEU A O 1
ATOM 875 N N . VAL A 1 111 ? -4.730 8.640 2.403 1.00 98.50 111 VAL A N 1
ATOM 876 C CA . VAL A 1 111 ? -4.579 7.293 2.966 1.00 98.50 111 VAL A CA 1
ATOM 877 C C . VAL A 1 111 ? -5.543 6.310 2.311 1.00 98.50 111 VAL A C 1
ATOM 879 O O . VAL A 1 111 ? -6.755 6.481 2.368 1.00 98.50 111 VAL A O 1
ATOM 882 N N . ILE A 1 112 ? -4.996 5.231 1.760 1.00 98.5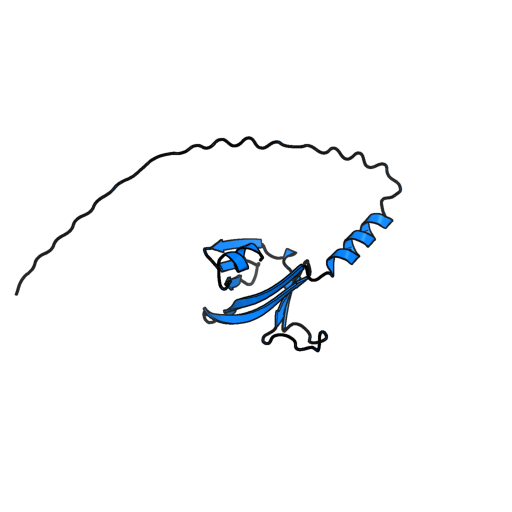0 112 ILE A N 1
ATOM 883 C CA . ILE A 1 112 ? -5.715 4.054 1.281 1.00 98.50 112 ILE A CA 1
ATOM 884 C C . ILE A 1 112 ? -5.762 3.031 2.420 1.00 98.50 112 ILE A C 1
ATOM 886 O O . ILE A 1 112 ? -4.733 2.511 2.863 1.00 98.50 112 ILE A O 1
ATOM 890 N N . ASN A 1 113 ? -6.964 2.723 2.892 1.00 98.31 113 ASN A N 1
ATOM 891 C CA . ASN A 1 113 ? -7.225 1.719 3.912 1.00 98.31 113 ASN A CA 1
ATOM 892 C C . ASN A 1 113 ? -7.780 0.448 3.262 1.00 98.31 113 ASN A C 1
ATOM 894 O O . ASN A 1 113 ? -8.913 0.421 2.789 1.00 98.31 113 ASN A O 1
ATOM 898 N N . LEU A 1 114 ? -6.995 -0.629 3.284 1.00 98.19 114 LEU A N 1
ATOM 899 C CA . LEU A 1 114 ? -7.410 -1.956 2.833 1.00 98.19 114 LEU A CA 1
ATOM 900 C C . LEU A 1 114 ? -7.785 -2.813 4.041 1.00 98.19 114 LEU A C 1
ATOM 902 O O . LEU A 1 114 ? -6.949 -3.074 4.917 1.00 98.19 114 LEU A O 1
ATOM 906 N N . THR A 1 115 ? -9.020 -3.306 4.073 1.00 98.12 115 THR A N 1
ATOM 907 C CA . THR A 1 115 ? -9.499 -4.188 5.142 1.00 98.12 115 THR A CA 1
ATOM 908 C C . THR A 1 115 ? -9.608 -5.624 4.649 1.00 98.12 115 THR A C 1
ATOM 910 O O . THR A 1 115 ? -10.299 -5.921 3.680 1.00 98.12 115 THR A O 1
ATOM 913 N N . PHE A 1 116 ? -8.964 -6.542 5.364 1.00 97.88 116 PHE A N 1
ATOM 914 C CA . PHE A 1 116 ? -9.049 -7.987 5.167 1.00 97.88 116 PHE A CA 1
ATOM 915 C C . PHE A 1 116 ? -9.703 -8.635 6.391 1.00 97.88 116 PHE A C 1
ATOM 917 O O . PHE A 1 116 ? -9.926 -7.992 7.415 1.00 97.88 116 PHE A O 1
ATOM 924 N N . SER A 1 117 ? -9.985 -9.938 6.322 1.00 96.94 117 SER A N 1
ATOM 925 C CA . SER A 1 117 ? -10.593 -10.674 7.440 1.00 96.94 117 SER A CA 1
ATOM 926 C C . SER A 1 117 ? -9.759 -10.646 8.725 1.00 96.94 117 SER A C 1
ATOM 928 O O . SER A 1 117 ? -10.320 -10.627 9.813 1.00 96.94 117 SER A O 1
ATOM 930 N N . SER A 1 118 ? -8.430 -10.658 8.608 1.00 95.25 118 SER A N 1
ATOM 931 C CA . SER A 1 118 ? -7.511 -10.787 9.745 1.00 95.25 118 SER A CA 1
ATOM 932 C C . SER A 1 118 ? -6.602 -9.580 9.954 1.00 95.25 118 SER A C 1
ATOM 934 O O . SER A 1 118 ? -5.881 -9.523 10.949 1.00 95.25 118 SER A O 1
ATOM 936 N N . ARG A 1 119 ? -6.540 -8.656 8.989 1.00 96.56 119 ARG A N 1
ATOM 937 C CA . ARG A 1 119 ? -5.553 -7.570 8.956 1.00 96.56 119 ARG A CA 1
ATOM 938 C C . ARG A 1 119 ? -6.136 -6.330 8.295 1.00 96.56 119 ARG A C 1
ATOM 940 O O . ARG A 1 119 ? -7.025 -6.425 7.455 1.00 96.56 119 ARG A O 1
ATOM 947 N N . LYS A 1 120 ? -5.586 -5.177 8.658 1.00 97.75 120 LYS A N 1
ATOM 948 C CA . LYS A 1 120 ? -5.837 -3.897 7.997 1.00 97.75 120 LYS A CA 1
ATOM 949 C C . LYS A 1 120 ? -4.506 -3.318 7.547 1.00 97.75 120 LYS A C 1
ATOM 951 O O . LYS A 1 120 ? -3.523 -3.401 8.285 1.00 97.75 120 LYS A O 1
ATOM 956 N N . TYR A 1 121 ? -4.483 -2.758 6.350 1.00 98.12 121 TYR A N 1
ATOM 957 C CA . TYR A 1 121 ? -3.335 -2.043 5.814 1.00 98.12 121 TYR A CA 1
ATOM 958 C C . TYR A 1 121 ? -3.747 -0.594 5.605 1.00 98.12 121 TYR A C 1
ATOM 960 O O . TYR A 1 121 ? -4.760 -0.342 4.968 1.00 98.12 121 TYR A O 1
ATOM 968 N N . ALA A 1 122 ? -2.963 0.333 6.145 1.00 98.44 122 ALA A N 1
ATOM 969 C CA . ALA A 1 122 ? -3.095 1.752 5.854 1.00 98.44 122 ALA A CA 1
ATOM 970 C C . ALA A 1 122 ? -1.851 2.179 5.075 1.00 98.44 122 ALA A C 1
ATOM 972 O O . ALA A 1 122 ? -0.727 2.016 5.571 1.00 98.44 122 ALA A O 1
ATOM 973 N N . LEU A 1 123 ? -2.060 2.658 3.853 1.00 98.56 123 LEU A N 1
ATOM 974 C CA . LEU A 1 123 ? -1.030 3.086 2.913 1.00 98.56 123 LEU A CA 1
ATOM 975 C C . LEU A 1 123 ? -1.227 4.572 2.645 1.00 98.56 123 LEU A C 1
ATOM 977 O O . LEU A 1 123 ? -2.326 4.982 2.304 1.00 98.56 123 LEU A O 1
ATOM 981 N N . ARG A 1 124 ? -0.194 5.385 2.822 1.00 98.56 124 ARG A N 1
ATOM 982 C CA . ARG A 1 124 ? -0.255 6.835 2.653 1.00 98.56 124 ARG A CA 1
ATOM 983 C C . ARG A 1 124 ? 0.616 7.261 1.478 1.00 98.56 124 ARG A C 1
ATOM 985 O O . ARG A 1 124 ? 1.808 6.940 1.466 1.00 98.56 124 ARG A O 1
ATOM 992 N N . ALA A 1 125 ? 0.019 7.984 0.537 1.00 98.44 125 ALA A N 1
ATOM 993 C CA . ALA A 1 125 ? 0.714 8.632 -0.571 1.00 98.44 125 ALA A CA 1
ATOM 994 C C . ALA A 1 125 ? 1.424 9.917 -0.108 1.00 98.44 125 ALA A C 1
ATOM 996 O O . ALA A 1 125 ? 1.081 10.480 0.935 1.00 98.44 125 ALA A O 1
ATOM 997 N N . SER A 1 126 ? 2.426 10.369 -0.863 1.00 97.56 126 SER A N 1
ATOM 998 C CA . SER A 1 126 ? 3.124 11.639 -0.606 1.00 97.56 126 SER A CA 1
ATOM 999 C C . SER A 1 126 ? 2.208 12.847 -0.795 1.00 97.56 126 SER A C 1
ATOM 1001 O O . SER A 1 126 ? 2.256 13.794 -0.014 1.00 97.56 126 SER A O 1
ATOM 1003 N N . ASP A 1 127 ? 1.362 12.783 -1.817 1.00 98.12 127 ASP A N 1
ATOM 1004 C CA . ASP A 1 127 ? 0.513 13.862 -2.301 1.00 98.12 127 ASP A CA 1
ATOM 1005 C C . ASP A 1 127 ? -0.722 13.282 -3.018 1.00 98.12 127 ASP A C 1
ATOM 1007 O O . ASP A 1 127 ? -0.891 12.063 -3.141 1.00 98.12 127 ASP A O 1
ATOM 1011 N N . SER A 1 128 ? -1.624 14.162 -3.452 1.00 97.69 128 SER A N 1
ATOM 1012 C CA . SER A 1 128 ? -2.876 13.770 -4.102 1.00 97.69 128 SER A CA 1
ATOM 1013 C C . SER A 1 128 ? -2.689 13.232 -5.521 1.00 97.69 128 SER A C 1
ATOM 1015 O O . SER A 1 128 ? -3.533 12.476 -5.989 1.00 97.69 128 SER A O 1
ATOM 1017 N N . GLU A 1 129 ? -1.625 13.625 -6.224 1.00 97.25 129 GLU A N 1
ATOM 1018 C CA . GLU A 1 129 ? -1.354 13.134 -7.578 1.00 97.25 129 GLU A CA 1
ATOM 1019 C C . GLU A 1 129 ? -0.884 11.682 -7.523 1.00 97.25 129 GLU A C 1
ATOM 1021 O O . GLU A 1 129 ? -1.470 10.819 -8.176 1.00 97.25 129 GLU A O 1
ATOM 1026 N N . ALA A 1 130 ? 0.084 11.394 -6.651 1.00 96.19 130 ALA A N 1
ATOM 1027 C CA . ALA A 1 130 ? 0.523 10.044 -6.346 1.00 96.19 130 ALA A CA 1
ATOM 1028 C C . ALA A 1 130 ? -0.659 9.172 -5.908 1.00 96.19 130 ALA A C 1
ATOM 1030 O O . ALA A 1 130 ? -0.793 8.053 -6.390 1.00 96.19 130 ALA A O 1
ATOM 1031 N N . LEU A 1 131 ? -1.552 9.684 -5.053 1.00 97.00 131 LEU A N 1
ATOM 1032 C CA . LEU A 1 131 ? -2.756 8.953 -4.655 1.00 97.00 131 LEU A CA 1
ATOM 1033 C C . LEU A 1 131 ? -3.662 8.611 -5.844 1.00 97.00 131 LEU A C 1
ATOM 1035 O O . LEU A 1 131 ? -4.158 7.500 -5.898 1.00 97.00 131 LEU A O 1
ATOM 1039 N N . ASN A 1 132 ? -3.881 9.534 -6.783 1.00 95.75 132 ASN A N 1
ATOM 1040 C CA . ASN A 1 132 ? -4.747 9.291 -7.943 1.00 95.75 132 ASN A CA 1
ATOM 1041 C C . ASN A 1 132 ? -4.173 8.256 -8.921 1.00 95.75 132 ASN A C 1
ATOM 1043 O O . ASN A 1 132 ? -4.927 7.643 -9.676 1.00 95.75 132 ASN A O 1
ATOM 1047 N N . ILE A 1 133 ? -2.848 8.096 -8.942 1.00 95.06 133 ILE A N 1
ATOM 1048 C CA . ILE A 1 133 ? -2.180 7.057 -9.732 1.00 95.06 133 ILE A CA 1
ATOM 1049 C C . ILE A 1 133 ? -2.415 5.672 -9.112 1.00 95.06 133 ILE A C 1
ATOM 1051 O O . ILE A 1 133 ? -2.518 4.696 -9.855 1.00 95.06 133 ILE A O 1
ATOM 1055 N N . TRP A 1 134 ? -2.475 5.590 -7.780 1.00 93.75 134 TRP A N 1
ATOM 1056 C CA . TRP A 1 134 ? -2.593 4.351 -7.004 1.00 93.75 134 TRP A CA 1
ATOM 1057 C C . TRP A 1 134 ? -4.035 3.855 -6.845 1.00 93.75 134 TRP A C 1
ATOM 1059 O O . TRP A 1 134 ? -4.228 2.626 -7.013 1.00 93.75 134 TRP A O 1
#

Nearest PDB structures (foldseek):
  4y94-assembly4_D  TM=7.626E-01  e=1.092E-03  Bos taurus
  6tse-assembly2_B  TM=7.544E-01  e=2.962E-03  Homo sapiens
  8qqf-assembly2_C  TM=6.762E-01  e=1.952E-02  Homo sapiens
  8qqf-assembly1_A  TM=5.950E-01  e=3.216E-02  Homo sapiens
  6jm5-assembly2_B  TM=5.844E-01  e=3.400E-02  Homo sapiens

Solvent-accessible surface area (backbone atoms only — not comparable to full-atom values): 8755 Å² total; per-residue (Å²): 140,81,89,82,89,84,86,85,89,84,87,86,85,88,83,91,80,87,82,86,75,86,80,82,82,80,80,82,80,79,86,76,80,90,82,73,76,68,70,64,56,59,63,59,61,66,61,34,72,50,74,76,49,71,48,74,34,31,34,49,47,96,90,66,52,75,41,69,27,31,34,38,34,34,62,64,30,43,30,31,25,80,56,71,70,64,96,54,82,80,63,79,60,78,42,7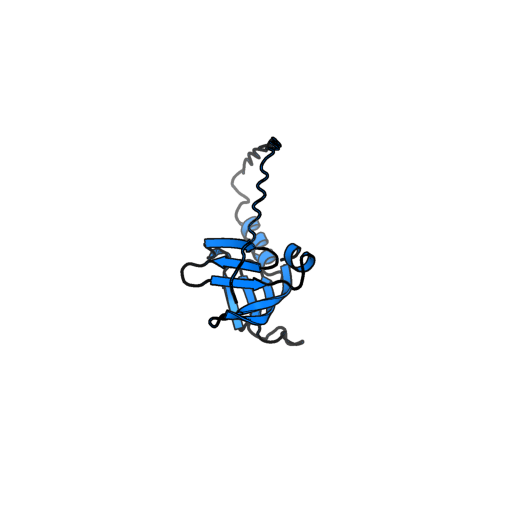7,42,61,55,86,62,46,77,44,79,47,77,56,93,50,30,43,35,40,35,41,94,88,50,75,46,43,38,31,38,92,42,70,66,59,43,72,75,105

Organism: NCBI:txid1034831

Sequence (134 aa):
PSEPSSAATTRSTPEEDKGMRRTSSVVLKSTLNSKAGTALRENIFRASDQVTISGVLSKRNRIGAWQERWFVLRRPYLLYWTKRPGDDEDEAPDVAIDLRRARDLVVEGLVINLTFSSRKYALRASDSEALNIW

pLDDT: mean 80.69, std 19.14, range [45.69, 98.56]

Mean predicted aligned error: 14.18 Å

InterPro domains:
  IPR001849 Pleckstrin homology domain [PF00169] (51-134)
  IPR001849 Pleckstrin homology domain [PS50003] (50-134)
  IPR001849 Pleckstrin homology domain [SM00233] (51-134)
  IPR011993 PH-like domain superfamily [G3DSA:2.30.29.30] (35-134)

Foldseek 3Di:
DDDDDDDDDDDDDDDDDDPDDDDDPDPPPDPDDPDPPPVVVVVVVVVLQDFLDWDWKWKQDPVGDTAIWIWTDRPQWIFTDNDDDDVPPVDHTPDIDRLVQFPDWDDDAQWTWTDGPVDIIIIGDPHVVRSVSD

Secondary structure (DSSP, 8-state):
---------------------------------TTSTTHHHHHHHHGGGS--EEEEEEEE-TTS-EEEEEEEEETTEEEEESS---S-TTPPPSEEEEGGG-SEEEEETTEEEEE-SS-EEEEE-SSHHHHHH-

Radius of gyration: 23.82 Å; Cα contacts (8 Å, |Δi|>4): 160; chains: 1; bounding box: 49×60×72 Å